Protein AF-A0A535RBU3-F1 (afdb_monomer_lite)

pLDDT: mean 91.27, std 4.73, range [71.75, 96.0]

Secondary structure (DSSP, 8-state):
-BTTB-----SSGGG--GGGTTT-S-------TTS-HHHHHHHHHHHHHHH-

Foldseek 3Di:
DPPPDDDDDDPALVPDDLVNQAPDPDDDDDDDPPDDPVRSVRNVVSSVVSND

Radius of gyration: 10.83 Å; chains: 1; bounding box: 24×19×26 Å

Sequence (52 aa):
KMQGRNAYHIENADELQSEWVRGEARVGLIGGCSTPMDTLLEVKERAEKLAA

Structure (mmCIF, N/CA/C/O backbone):
data_AF-A0A535RBU3-F1
#
_entry.id   AF-A0A535RBU3-F1
#
loop_
_atom_site.group_PDB
_atom_site.id
_atom_site.type_symbol
_atom_site.label_atom_id
_atom_site.label_alt_id
_atom_site.label_comp_id
_atom_site.label_asym_id
_atom_site.label_entity_id
_atom_site.label_seq_id
_atom_site.pdbx_PDB_ins_code
_atom_site.Cartn_x
_atom_site.Cartn_y
_atom_site.Cartn_z
_atom_site.occupancy
_atom_site.B_iso_or_equiv
_atom_site.auth_seq_id
_atom_site.auth_comp_id
_atom_site.auth_asym_id
_atom_site.auth_atom_id
_atom_site.pdbx_PDB_model_num
ATOM 1 N N . LYS A 1 1 ? 9.588 2.877 9.781 1.00 75.81 1 LYS A N 1
ATOM 2 C CA . LYS A 1 1 ? 8.898 4.086 10.303 1.00 75.81 1 LYS A CA 1
ATOM 3 C C . LYS A 1 1 ? 9.404 5.299 9.537 1.00 75.81 1 LYS A C 1
ATOM 5 O O . LYS A 1 1 ? 10.613 5.434 9.408 1.00 75.81 1 LYS A O 1
ATOM 10 N N . MET A 1 2 ? 8.522 6.163 9.046 1.00 78.25 2 MET A N 1
ATOM 11 C CA . MET A 1 2 ? 8.885 7.382 8.317 1.00 78.25 2 MET A CA 1
ATOM 12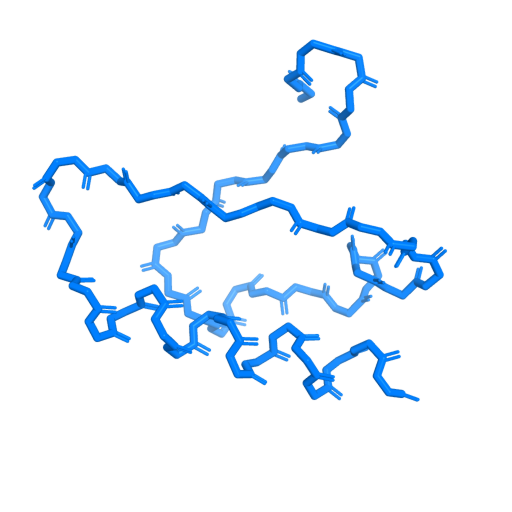 C C . MET A 1 2 ? 8.284 8.574 9.063 1.00 78.25 2 MET A C 1
ATOM 14 O O . MET A 1 2 ? 7.077 8.610 9.284 1.00 78.25 2 MET A O 1
ATOM 18 N N . GLN A 1 3 ? 9.133 9.488 9.545 1.00 83.06 3 GLN A N 1
ATOM 19 C CA . GLN A 1 3 ? 8.733 10.642 10.373 1.00 83.06 3 GLN A CA 1
ATOM 20 C C . GLN A 1 3 ? 7.769 10.284 11.530 1.00 83.06 3 GLN A C 1
ATOM 22 O O . GLN A 1 3 ? 6.734 10.912 11.727 1.00 83.06 3 GLN A O 1
ATOM 27 N N . GLY A 1 4 ? 8.073 9.213 12.272 1.00 86.62 4 GLY A N 1
ATOM 28 C CA . GLY A 1 4 ? 7.254 8.755 13.405 1.00 86.62 4 GLY A CA 1
ATOM 29 C C . GLY A 1 4 ? 6.015 7.927 13.036 1.00 86.62 4 GLY A C 1
ATOM 30 O O . GLY A 1 4 ? 5.415 7.318 13.919 1.00 86.62 4 GLY A O 1
ATOM 31 N N . A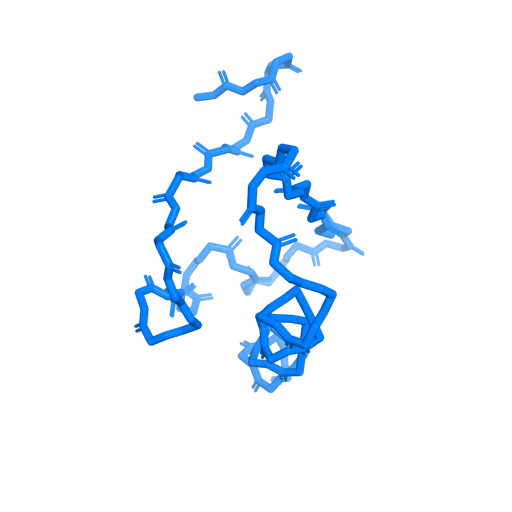RG A 1 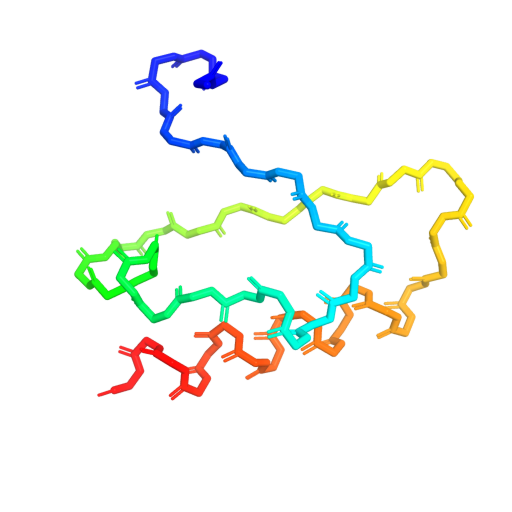5 ? 5.664 7.812 11.749 1.00 88.19 5 ARG A N 1
ATOM 32 C CA . ARG A 1 5 ? 4.542 6.985 11.273 1.00 88.19 5 ARG A CA 1
ATOM 33 C C . ARG A 1 5 ? 4.991 5.607 10.802 1.00 88.19 5 ARG A C 1
ATOM 35 O O . ARG A 1 5 ? 6.163 5.392 10.474 1.00 88.19 5 ARG A O 1
ATOM 42 N N . ASN A 1 6 ? 4.055 4.660 10.792 1.00 91.75 6 ASN A N 1
ATOM 43 C CA . ASN A 1 6 ? 4.246 3.367 10.139 1.00 91.75 6 ASN A CA 1
ATOM 44 C C . ASN A 1 6 ? 4.497 3.586 8.646 1.00 91.75 6 ASN A C 1
ATOM 46 O O . ASN A 1 6 ? 3.845 4.411 8.017 1.00 91.75 6 ASN A O 1
ATOM 50 N N . ALA A 1 7 ? 5.512 2.908 8.121 1.00 93.56 7 ALA A N 1
ATOM 51 C CA . ALA A 1 7 ? 5.886 2.976 6.719 1.00 93.56 7 ALA A CA 1
ATOM 52 C C . ALA A 1 7 ? 6.416 1.604 6.331 1.00 93.56 7 ALA A C 1
ATOM 54 O O . ALA A 1 7 ? 7.306 1.085 7.016 1.00 93.56 7 ALA A O 1
ATOM 55 N N . TYR A 1 8 ? 5.841 1.062 5.267 1.00 93.62 8 TYR A N 1
ATOM 56 C CA . TYR A 1 8 ? 6.097 -0.270 4.748 1.00 93.62 8 TYR A CA 1
ATOM 57 C C . TYR A 1 8 ? 6.507 -0.127 3.286 1.00 93.62 8 TYR A C 1
ATOM 59 O O . TYR A 1 8 ? 5.977 0.727 2.577 1.00 93.62 8 TYR A O 1
ATOM 67 N N . HIS A 1 9 ? 7.481 -0.926 2.868 1.00 94.50 9 HIS A N 1
ATOM 68 C CA . HIS A 1 9 ? 7.881 -1.038 1.473 1.00 94.50 9 HIS A CA 1
ATOM 69 C C . HIS A 1 9 ? 7.236 -2.297 0.900 1.00 94.50 9 HIS A C 1
ATOM 71 O O . HIS A 1 9 ? 7.300 -3.340 1.547 1.00 94.50 9 HIS A O 1
ATOM 77 N N . ILE A 1 10 ? 6.633 -2.174 -0.277 1.00 94.06 10 ILE A N 1
ATOM 78 C CA . ILE A 1 10 ? 5.983 -3.254 -1.024 1.00 94.06 10 ILE A CA 1
ATOM 79 C C . ILE A 1 10 ? 6.333 -3.094 -2.502 1.00 94.06 10 ILE A C 1
ATOM 81 O O . ILE A 1 10 ? 6.507 -1.959 -2.958 1.00 94.06 10 ILE A O 1
ATOM 85 N N . GLU A 1 11 ? 6.425 -4.193 -3.249 1.00 92.38 11 GLU A N 1
ATOM 86 C CA . GLU A 1 11 ? 6.641 -4.130 -4.704 1.00 92.38 11 GLU A CA 1
ATOM 87 C C . GLU A 1 11 ? 5.325 -4.189 -5.493 1.00 92.38 11 GLU A C 1
ATOM 89 O O . GLU A 1 11 ? 5.232 -3.642 -6.592 1.00 92.38 11 GLU A O 1
ATOM 94 N N . ASN A 1 12 ? 4.292 -4.813 -4.925 1.00 91.81 12 ASN A N 1
ATOM 95 C CA . ASN A 1 12 ? 2.972 -4.986 -5.534 1.00 91.81 12 ASN A CA 1
ATOM 96 C C . ASN A 1 12 ? 1.846 -4.936 -4.479 1.00 91.81 12 ASN A C 1
ATOM 98 O O . ASN A 1 12 ? 2.090 -4.919 -3.272 1.00 91.81 12 ASN A O 1
ATOM 102 N N . ALA A 1 13 ? 0.593 -4.897 -4.939 1.00 93.44 13 ALA A N 1
ATOM 103 C CA . ALA A 1 13 ? -0.580 -4.769 -4.073 1.00 93.44 13 ALA A CA 1
ATOM 104 C C . ALA A 1 13 ? -0.855 -6.004 -3.191 1.00 93.44 13 ALA A C 1
ATOM 106 O O . ALA A 1 13 ? -1.499 -5.865 -2.148 1.00 93.44 13 ALA A O 1
ATOM 107 N N . ASP A 1 14 ? -0.372 -7.190 -3.563 1.00 93.62 14 ASP A N 1
ATOM 108 C CA . ASP A 1 14 ? -0.632 -8.433 -2.823 1.00 93.62 14 ASP A CA 1
ATOM 109 C C . ASP A 1 14 ? 0.157 -8.518 -1.512 1.00 93.62 14 ASP A C 1
ATOM 111 O O . ASP A 1 14 ? -0.271 -9.180 -0.565 1.00 93.62 14 ASP A O 1
ATOM 115 N N . GLU A 1 15 ? 1.269 -7.790 -1.417 1.00 95.44 15 GLU A N 1
ATOM 116 C CA . GLU A 1 15 ? 2.056 -7.664 -0.188 1.00 95.44 15 GLU A CA 1
ATOM 117 C C . GLU A 1 15 ? 1.381 -6.782 0.875 1.00 95.44 15 GLU A C 1
ATOM 119 O O . GLU A 1 15 ? 1.817 -6.756 2.029 1.00 95.44 15 GLU A O 1
ATOM 124 N N . LEU A 1 16 ? 0.315 -6.055 0.517 1.00 94.00 16 LEU A N 1
ATOM 125 C CA . LEU A 1 16 ? -0.388 -5.182 1.447 1.00 94.00 16 LEU A CA 1
ATOM 126 C C . LEU A 1 16 ? -1.175 -5.999 2.482 1.00 94.00 16 LEU A C 1
ATOM 128 O O . LEU A 1 16 ? -2.112 -6.730 2.149 1.00 94.00 16 LEU A O 1
ATOM 132 N N . GLN A 1 17 ? -0.847 -5.812 3.760 1.00 93.88 17 GLN A N 1
ATOM 133 C CA . GLN A 1 17 ? -1.529 -6.491 4.860 1.00 93.88 17 GLN A CA 1
ATOM 134 C C . GLN A 1 17 ? -2.651 -5.638 5.459 1.00 93.88 17 GLN A C 1
ATOM 136 O O . GLN A 1 17 ? -2.507 -4.432 5.670 1.00 93.88 17 GLN A O 1
ATOM 141 N N . SER A 1 18 ? -3.773 -6.280 5.798 1.00 92.44 18 SER A N 1
ATOM 142 C CA . SER A 1 18 ? -4.957 -5.603 6.347 1.00 92.44 18 SER A CA 1
ATOM 143 C C . SER A 1 18 ? -4.685 -4.891 7.670 1.00 92.44 18 SER A C 1
ATOM 145 O O . SER A 1 18 ? -5.267 -3.847 7.951 1.00 92.44 18 SER A O 1
ATOM 147 N N . GLU A 1 19 ? -3.790 -5.439 8.490 1.00 93.19 19 GLU A N 1
ATOM 148 C CA . GLU A 1 19 ? -3.430 -4.865 9.789 1.00 93.19 19 GLU A CA 1
ATOM 149 C C . GLU A 1 19 ? -2.703 -3.516 9.682 1.00 93.19 19 GLU A C 1
ATOM 151 O O . GLU A 1 19 ? -2.697 -2.754 10.644 1.00 93.19 19 GLU A O 1
ATOM 156 N N . TRP A 1 20 ? -2.132 -3.186 8.518 1.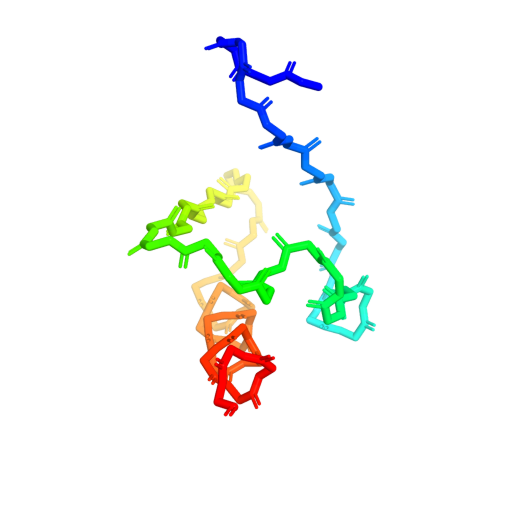00 93.00 20 TRP A N 1
ATOM 157 C CA . TRP A 1 20 ? -1.437 -1.913 8.302 1.00 93.00 20 TRP A CA 1
ATOM 158 C C . TRP A 1 20 ? -2.382 -0.755 7.984 1.00 93.00 20 TRP A C 1
ATOM 160 O O . TRP A 1 20 ? -1.985 0.401 8.115 1.00 93.00 20 TRP A O 1
ATOM 170 N N . VAL A 1 21 ? -3.604 -1.056 7.537 1.00 92.25 21 VAL A N 1
ATOM 171 C CA . VAL A 1 21 ? -4.588 -0.054 7.096 1.00 92.25 21 VAL A CA 1
ATOM 172 C C . VAL A 1 21 ? -5.841 -0.026 7.969 1.00 92.25 21 VAL A C 1
ATOM 174 O O . VAL A 1 21 ? -6.517 0.999 8.047 1.00 92.25 21 VAL A O 1
ATOM 177 N N . ARG A 1 22 ? -6.160 -1.124 8.662 1.00 90.06 22 ARG A N 1
ATOM 178 C CA . ARG A 1 22 ? -7.344 -1.210 9.521 1.00 90.06 22 ARG A CA 1
ATOM 179 C C . ARG A 1 22 ? -7.229 -0.243 10.703 1.00 90.06 22 ARG A C 1
ATOM 181 O O . ARG A 1 22 ? -6.318 -0.341 11.516 1.00 90.06 22 ARG A O 1
ATOM 188 N N . GLY A 1 23 ? -8.216 0.644 10.829 1.00 88.88 23 GLY A N 1
ATOM 189 C CA . GLY A 1 23 ? -8.287 1.636 11.907 1.00 88.88 23 GLY A CA 1
ATOM 190 C C . GLY A 1 23 ? -7.467 2.905 11.656 1.00 88.88 23 GLY A C 1
ATOM 191 O O . GLY A 1 23 ? -7.545 3.840 12.454 1.00 88.88 23 GLY A O 1
ATOM 192 N N . GLU A 1 24 ? -6.731 2.982 10.546 1.00 90.88 24 GLU A N 1
ATOM 19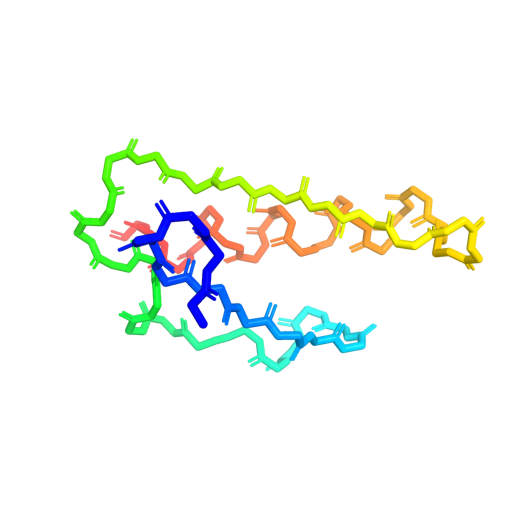3 C CA . GLU A 1 24 ? -6.015 4.193 10.157 1.00 90.88 24 GLU A CA 1
ATOM 194 C C . GLU A 1 24 ? -6.967 5.177 9.473 1.00 90.88 24 GLU A C 1
ATOM 196 O O . GLU A 1 24 ? -7.590 4.879 8.456 1.00 90.88 24 GLU A O 1
ATOM 201 N N . ALA A 1 25 ? -7.057 6.399 10.001 1.00 90.00 25 ALA A N 1
ATOM 202 C CA . ALA A 1 25 ? -7.896 7.439 9.404 1.00 90.00 25 ALA A CA 1
ATOM 203 C C . ALA A 1 25 ? -7.319 7.985 8.084 1.00 90.00 25 ALA A C 1
ATOM 205 O O . ALA A 1 25 ? -8.045 8.591 7.294 1.00 90.00 25 ALA A O 1
ATOM 206 N N . ARG A 1 26 ? -5.999 7.856 7.875 1.00 90.94 26 ARG A N 1
ATOM 207 C CA . ARG A 1 26 ? -5.286 8.365 6.692 1.00 90.94 26 ARG A CA 1
ATOM 208 C C . ARG A 1 26 ? -4.088 7.484 6.363 1.00 90.94 26 ARG A C 1
ATOM 210 O O . ARG A 1 26 ? -3.169 7.373 7.170 1.00 90.94 26 ARG A O 1
ATOM 217 N N . VAL A 1 27 ? -4.050 6.979 5.135 1.00 92.56 27 VAL A N 1
ATOM 218 C CA . VAL A 1 27 ? -2.924 6.216 4.586 1.00 92.56 27 VAL A CA 1
ATOM 219 C C . VAL A 1 27 ? -2.302 7.013 3.441 1.00 92.56 27 VAL A C 1
ATOM 221 O O . VAL A 1 27 ? -3.013 7.545 2.592 1.00 92.56 27 VAL A O 1
ATOM 224 N N . GLY A 1 28 ? -0.975 7.146 3.448 1.00 92.88 28 GLY A N 1
ATOM 225 C CA . GLY A 1 28 ? -0.220 7.788 2.372 1.00 92.88 28 GLY A CA 1
ATOM 226 C C . GLY A 1 28 ? 0.437 6.742 1.480 1.00 92.88 28 GLY A C 1
ATOM 227 O O . GLY A 1 28 ? 1.014 5.787 1.993 1.00 92.88 28 GLY A O 1
ATOM 228 N N . LEU A 1 29 ? 0.375 6.943 0.166 1.00 93.12 29 LEU A N 1
ATOM 229 C CA . LEU A 1 29 ? 1.023 6.091 -0.830 1.00 93.12 29 LEU A CA 1
ATOM 230 C C . LEU A 1 29 ? 2.085 6.905 -1.566 1.00 93.12 29 LEU A C 1
ATOM 232 O O . LEU A 1 29 ? 1.832 8.043 -1.963 1.00 93.12 29 LEU A O 1
ATOM 236 N N . ILE A 1 30 ? 3.276 6.331 -1.724 1.00 93.12 30 ILE A N 1
ATOM 237 C CA . ILE A 1 30 ? 4.397 6.943 -2.440 1.00 93.12 30 ILE A CA 1
ATOM 238 C C . ILE A 1 30 ? 4.989 5.872 -3.352 1.00 93.12 30 ILE A C 1
ATOM 240 O O . ILE A 1 30 ? 5.306 4.780 -2.890 1.00 93.12 30 ILE A O 1
ATOM 244 N N . GLY A 1 31 ? 5.132 6.197 -4.635 1.00 92.38 31 GLY A N 1
ATOM 245 C CA . GLY A 1 31 ? 5.815 5.363 -5.619 1.00 92.38 31 GLY A CA 1
ATOM 246 C C . GLY A 1 31 ? 7.249 5.825 -5.839 1.00 92.38 31 GLY A C 1
ATOM 247 O O . GLY A 1 31 ? 7.537 7.023 -5.772 1.00 92.38 31 GLY A O 1
ATOM 248 N N . GLY A 1 32 ? 8.147 4.883 -6.125 1.00 91.62 32 GLY A N 1
ATOM 249 C CA . GLY A 1 32 ? 9.467 5.221 -6.648 1.00 91.62 32 GLY A CA 1
ATOM 250 C C . GLY A 1 32 ? 9.367 5.811 -8.059 1.00 91.62 32 GLY A C 1
ATOM 251 O O . GLY A 1 32 ? 8.355 5.664 -8.737 1.00 91.62 32 GLY A O 1
ATOM 252 N N . CYS A 1 33 ? 10.442 6.445 -8.536 1.00 91.25 33 CYS A N 1
ATOM 253 C CA . CYS A 1 33 ? 10.494 7.025 -9.889 1.00 91.25 33 CYS A CA 1
ATOM 254 C C . CYS A 1 33 ? 10.268 5.978 -11.002 1.00 91.25 33 CYS A C 1
ATOM 256 O O . CYS A 1 33 ? 9.815 6.303 -12.093 1.00 91.25 33 CYS A O 1
ATOM 258 N N . SER A 1 34 ? 10.577 4.712 -10.719 1.00 91.69 34 SER A N 1
ATOM 259 C CA . SER A 1 34 ? 10.434 3.579 -11.633 1.00 91.69 34 SER A CA 1
ATOM 260 C C . SER A 1 34 ? 9.089 2.855 -11.530 1.00 91.69 34 SER A C 1
ATOM 262 O O . SER A 1 34 ? 8.884 1.885 -12.255 1.00 91.69 34 SER A O 1
ATOM 264 N N . THR A 1 35 ? 8.195 3.262 -10.624 1.00 91.81 35 THR A N 1
ATOM 265 C CA . THR A 1 35 ? 6.916 2.575 -10.407 1.00 91.81 35 THR A CA 1
ATOM 266 C C . THR A 1 35 ? 5.831 3.189 -11.303 1.00 91.81 35 THR A C 1
ATOM 268 O O . THR A 1 35 ? 5.566 4.388 -11.181 1.00 91.81 35 THR A O 1
ATOM 271 N N . PRO A 1 36 ? 5.180 2.408 -12.187 1.00 92.69 36 PRO A N 1
ATOM 272 C CA . PRO A 1 36 ? 4.066 2.891 -13.000 1.00 92.69 36 PRO A CA 1
ATOM 273 C C . PRO A 1 36 ? 2.880 3.351 -12.148 1.00 92.69 36 PRO A C 1
ATOM 275 O O . PRO A 1 36 ? 2.639 2.836 -11.056 1.00 92.69 36 PRO A O 1
ATOM 278 N N . MET A 1 37 ? 2.092 4.287 -12.683 1.00 92.75 37 MET A N 1
ATOM 279 C CA . MET A 1 37 ? 0.901 4.793 -11.995 1.00 92.75 37 MET A CA 1
ATOM 280 C C . MET A 1 37 ? -0.143 3.691 -11.764 1.00 92.75 37 MET A C 1
ATOM 282 O O . MET A 1 37 ? -0.787 3.681 -10.719 1.00 92.75 37 MET A O 1
ATOM 286 N N . ASP A 1 38 ? -0.262 2.737 -12.688 1.00 94.12 38 ASP A N 1
ATOM 287 C CA . ASP A 1 38 ? -1.212 1.625 -12.580 1.00 94.12 38 ASP A CA 1
ATOM 288 C C . ASP A 1 38 ? -0.964 0.796 -11.311 1.00 94.12 38 ASP A C 1
ATOM 290 O O . ASP A 1 38 ? -1.889 0.543 -10.545 1.00 94.12 38 ASP A O 1
ATOM 294 N N . THR A 1 39 ? 0.302 0.515 -10.986 1.00 93.06 39 THR A N 1
ATOM 295 C CA . THR A 1 39 ? 0.677 -0.190 -9.752 1.00 93.06 39 THR A CA 1
ATOM 296 C C . THR A 1 39 ? 0.266 0.587 -8.499 1.00 93.06 39 THR A C 1
ATOM 298 O O . THR A 1 39 ? -0.213 0.003 -7.528 1.00 93.06 39 THR A O 1
ATOM 301 N N . LEU A 1 40 ? 0.403 1.918 -8.500 1.00 93.44 40 LEU A N 1
ATOM 302 C CA . LEU A 1 40 ? -0.051 2.745 -7.375 1.00 93.44 40 LEU A CA 1
ATOM 303 C C . LEU A 1 40 ? -1.579 2.723 -7.238 1.00 93.44 40 LEU A C 1
ATOM 305 O O . LEU A 1 40 ? -2.088 2.741 -6.115 1.00 93.44 40 LEU A O 1
ATOM 309 N N . LEU A 1 41 ? -2.308 2.700 -8.356 1.00 94.94 41 LEU A N 1
ATOM 310 C CA . LEU A 1 41 ? -3.767 2.603 -8.357 1.00 94.94 41 LEU A CA 1
ATOM 311 C C . LEU A 1 41 ? -4.232 1.239 -7.837 1.00 94.94 41 LEU A C 1
ATOM 313 O O . LEU A 1 41 ? -5.129 1.196 -6.999 1.00 94.94 41 LEU A O 1
ATOM 317 N N . GLU A 1 42 ? -3.576 0.149 -8.230 1.00 96.00 42 GLU A N 1
ATOM 318 C CA . GLU A 1 42 ? -3.849 -1.192 -7.699 1.00 96.00 42 GLU A CA 1
ATOM 319 C C . GLU A 1 42 ? -3.645 -1.254 -6.178 1.00 96.00 42 GLU A C 1
ATOM 321 O O . GLU A 1 42 ? -4.510 -1.743 -5.444 1.00 96.00 42 GLU A O 1
ATOM 326 N N . VAL A 1 43 ? -2.537 -0.692 -5.679 1.00 95.44 43 VAL A N 1
ATOM 327 C CA . VAL A 1 43 ? -2.269 -0.595 -4.235 1.00 95.44 43 VAL A CA 1
ATOM 328 C C . VAL A 1 43 ? -3.343 0.243 -3.537 1.00 95.44 43 VAL A C 1
ATOM 330 O O . VAL A 1 43 ? -3.817 -0.143 -2.466 1.00 95.44 43 VAL A O 1
ATOM 333 N N . LYS A 1 44 ? -3.764 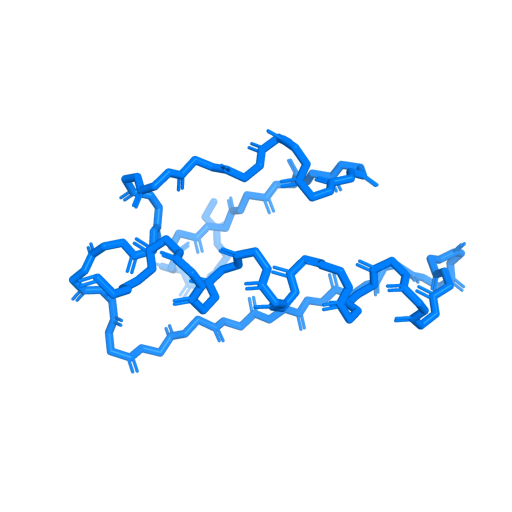1.365 -4.136 1.00 94.69 44 LYS A N 1
ATOM 334 C CA . LYS A 1 44 ? -4.850 2.203 -3.607 1.00 94.69 44 LYS A CA 1
ATOM 335 C C . LYS A 1 44 ? -6.153 1.414 -3.492 1.00 94.69 44 LYS A C 1
ATOM 337 O O . LYS A 1 44 ? -6.756 1.401 -2.421 1.00 94.69 44 LYS A O 1
ATOM 342 N N . GLU A 1 45 ? -6.579 0.750 -4.562 1.00 95.12 45 GLU A N 1
ATOM 343 C CA . GLU A 1 45 ? -7.819 -0.032 -4.570 1.00 95.12 45 GLU A CA 1
ATOM 344 C C . GLU A 1 45 ? -7.785 -1.169 -3.550 1.00 95.12 45 GLU A C 1
ATOM 346 O O . GLU A 1 45 ? -8.778 -1.447 -2.870 1.00 95.12 45 GLU A O 1
ATOM 351 N N . ARG A 1 46 ? -6.636 -1.838 -3.423 1.00 94.44 46 ARG A N 1
ATOM 352 C CA . ARG A 1 46 ? -6.445 -2.888 -2.426 1.00 94.44 46 ARG A CA 1
ATOM 353 C C . ARG A 1 46 ? -6.520 -2.327 -1.009 1.00 94.44 46 ARG A C 1
ATOM 355 O O . ARG A 1 46 ? -7.210 -2.915 -0.179 1.00 94.44 46 ARG A O 1
ATOM 362 N N . ALA A 1 47 ? -5.873 -1.194 -0.742 1.00 93.06 47 ALA A N 1
ATOM 363 C CA . ALA A 1 47 ? -5.921 -0.530 0.557 1.00 93.06 47 ALA A CA 1
ATOM 364 C C . ALA A 1 47 ? -7.352 -0.131 0.943 1.00 93.06 47 ALA A C 1
ATOM 366 O O . ALA A 1 47 ? -7.770 -0.392 2.069 1.00 93.06 47 ALA A O 1
ATOM 367 N N . GLU A 1 48 ? -8.125 0.422 0.005 1.00 92.19 48 GLU A N 1
ATOM 368 C CA . GLU A 1 48 ? -9.535 0.776 0.220 1.00 92.19 48 GLU A CA 1
ATOM 369 C C . GLU A 1 48 ? -10.389 -0.463 0.549 1.00 92.19 48 GLU A C 1
ATOM 371 O O . GLU A 1 48 ? -11.187 -0.426 1.484 1.00 92.19 48 GLU A O 1
ATOM 376 N N . LYS A 1 49 ? -10.171 -1.590 -0.145 1.00 92.75 49 LYS A N 1
ATOM 377 C CA . LYS A 1 49 ? -10.861 -2.866 0.138 1.00 92.75 49 LYS A CA 1
ATOM 378 C C . LYS A 1 49 ? -10.509 -3.466 1.502 1.00 92.75 49 LYS A C 1
ATOM 380 O O . LYS A 1 49 ? -11.341 -4.153 2.080 1.00 92.75 49 LYS A O 1
ATOM 385 N N . LEU A 1 50 ? -9.283 -3.265 1.985 1.00 89.75 50 LEU A N 1
ATOM 386 C CA . LEU A 1 50 ? -8.818 -3.789 3.276 1.00 89.75 50 LEU A CA 1
ATOM 387 C C . LEU A 1 50 ? -9.169 -2.876 4.463 1.00 89.75 50 LEU A C 1
ATOM 389 O O . LEU A 1 50 ? -9.139 -3.332 5.607 1.00 89.75 50 LEU A O 1
ATOM 393 N N . ALA A 1 51 ? -9.452 -1.599 4.197 1.00 83.94 51 ALA A N 1
ATOM 394 C CA . ALA A 1 51 ? -9.871 -0.626 5.201 1.00 83.94 51 ALA A CA 1
ATOM 395 C C . ALA A 1 51 ? -11.379 -0.684 5.514 1.00 83.94 51 ALA A C 1
ATOM 397 O O . ALA A 1 51 ? -11.776 -0.220 6.584 1.00 83.94 51 ALA A O 1
ATOM 398 N N . ALA A 1 52 ? -12.188 -1.235 4.597 1.00 71.75 52 ALA A N 1
ATOM 399 C CA . ALA A 1 52 ? -13.598 -1.573 4.818 1.00 71.75 52 ALA A CA 1
ATOM 400 C C . ALA A 1 52 ? -13.772 -2.686 5.868 1.00 71.75 52 ALA A C 1
ATOM 402 O O . ALA A 1 52 ? -14.744 -2.590 6.651 1.00 71.75 52 ALA A O 1
#